Protein AF-A0A2N1UWE7-F1 (afdb_monomer)

Sequence (66 aa):
SAKALIWYRKAAEQGHADAQNNLGSVYELGQGVTANRATATEWYRRAATQGHMIARANLRRLSSQE

Nearest PDB structures (foldseek):
  6ok3-assembly1_B  TM=9.802E-01  e=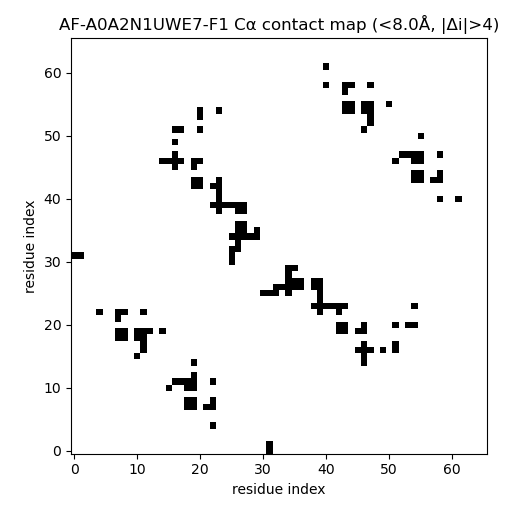1.778E-03  Oxalobacter formigenes OXCC13
  4bwr-assembly1_A  TM=9.405E-01  e=4.825E-03  Escherichia coli CFT073
  6deh-assembly2_B  TM=9.319E-01  e=6.473E-03  Legionella pneumophila subsp. pneumophila str. Philadelphia 1
  8sxq-assembly2_B  TM=9.848E-01  e=1.562E-02  Legionella pneumophila
  5b26-assembly2_C  TM=8.083E-01  e=1.562E-02  Mus musculus

Radius of gyration: 10.86 Å; Cα contacts (8 Å, |Δi|>4): 87; chains: 1; bounding box: 30×21×23 Å

Solvent-accessible surface area (backbone atoms only — not comparable to full-atom values): 3406 Å² total; per-residue (Å²): 111,75,71,58,54,54,52,35,48,57,40,27,75,71,62,38,39,68,30,16,28,51,49,11,51,30,23,56,71,28,66,94,46,77,58,32,62,71,61,11,47,52,28,10,46,58,7,28,77,74,64,34,63,65,21,42,51,50,39,52,59,54,67,72,74,114

Mean predicted aligned error: 2.95 Å

pLDDT: mean 93.53, std 8.22, range [59.19, 98.5]

Secondary structure (DSSP, 8-state):
-HHHHHHHHHHHHTT-HHHHHHHHHHHHHTSSS---HHHHHHHHHHHHHTT-HHHHHHHHHHHTT-

Structure (mmCIF, N/CA/C/O backbone):
data_AF-A0A2N1UWE7-F1
#
_entry.id   AF-A0A2N1UWE7-F1
#
loop_
_atom_site.group_PDB
_atom_site.id
_atom_site.type_symbol
_atom_site.label_atom_id
_atom_site.label_alt_id
_atom_site.label_comp_id
_atom_site.label_asym_id
_atom_site.label_entity_id
_atom_site.label_seq_id
_atom_site.pdbx_PDB_ins_code
_atom_site.Cartn_x
_atom_site.Cartn_y
_atom_site.Cartn_z
_atom_site.occupancy
_atom_site.B_iso_or_equiv
_atom_site.auth_seq_id
_atom_site.auth_comp_id
_atom_site.auth_asym_id
_atom_site.auth_atom_id
_atom_site.pdbx_PDB_model_num
ATOM 1 N N . SER A 1 1 ? -16.883 3.800 2.364 1.00 61.50 1 SER A N 1
ATOM 2 C CA . SER A 1 1 ? -17.753 2.686 2.807 1.00 61.50 1 SER A CA 1
ATOM 3 C C . SER A 1 1 ? -16.939 1.419 2.999 1.00 61.50 1 SER A C 1
ATOM 5 O O . SER A 1 1 ? -16.215 1.053 2.082 1.00 61.50 1 SER A O 1
ATOM 7 N N . ALA A 1 2 ? -17.069 0.727 4.136 1.00 72.75 2 ALA A N 1
ATOM 8 C CA . ALA A 1 2 ? -16.308 -0.492 4.462 1.00 72.75 2 ALA A CA 1
ATOM 9 C C . ALA A 1 2 ? -16.357 -1.590 3.373 1.00 72.75 2 ALA A C 1
ATOM 11 O O . ALA A 1 2 ? -15.404 -2.340 3.194 1.00 72.75 2 ALA A O 1
ATOM 12 N N . LYS A 1 3 ? -17.429 -1.633 2.569 1.00 80.81 3 LYS A N 1
ATOM 13 C CA . LYS A 1 3 ? -17.557 -2.538 1.413 1.00 80.81 3 LYS A CA 1
ATOM 14 C C . LYS A 1 3 ? -16.473 -2.326 0.343 1.00 80.81 3 LYS A C 1
ATOM 16 O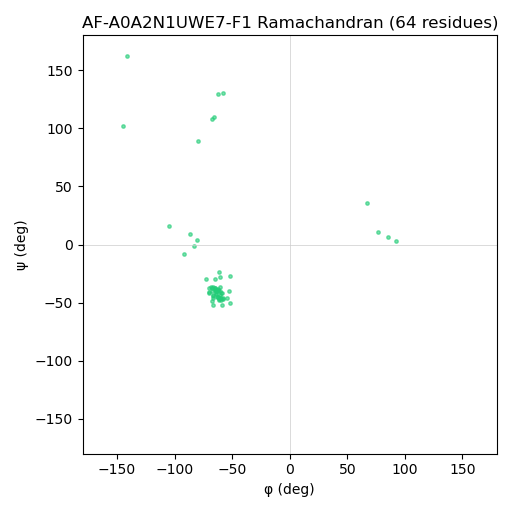 O . LYS A 1 3 ? -16.007 -3.302 -0.229 1.00 80.81 3 LYS A O 1
ATOM 21 N N . ALA A 1 4 ? -16.045 -1.085 0.093 1.00 81.88 4 ALA A N 1
ATOM 22 C CA . ALA A 1 4 ? -14.986 -0.793 -0.882 1.00 81.88 4 ALA A CA 1
ATOM 23 C C . ALA A 1 4 ? -13.623 -1.319 -0.408 1.00 81.88 4 ALA A C 1
ATOM 25 O O . ALA A 1 4 ? -12.859 -1.861 -1.199 1.00 81.88 4 ALA A O 1
ATOM 26 N N . LEU A 1 5 ? -13.364 -1.244 0.902 1.00 87.38 5 LEU A N 1
ATOM 27 C CA . LEU A 1 5 ? -12.139 -1.768 1.498 1.00 87.38 5 LEU A CA 1
ATOM 28 C C . LEU A 1 5 ? -12.019 -3.286 1.322 1.00 87.38 5 LEU A C 1
ATOM 30 O O . LEU A 1 5 ? -10.937 -3.784 1.030 1.00 87.38 5 LEU A O 1
ATOM 34 N N . ILE A 1 6 ? -13.132 -4.014 1.443 1.00 90.81 6 ILE A N 1
ATOM 35 C CA . ILE A 1 6 ? -13.164 -5.465 1.215 1.00 90.81 6 ILE A CA 1
ATOM 36 C C . ILE A 1 6 ? -12.752 -5.794 -0.225 1.00 90.81 6 ILE A C 1
ATOM 38 O O . ILE A 1 6 ? -11.970 -6.717 -0.443 1.00 90.81 6 ILE A O 1
ATOM 42 N N . TRP A 1 7 ? -13.242 -5.038 -1.210 1.00 90.62 7 TRP A N 1
ATOM 43 C CA . TRP A 1 7 ? -12.890 -5.261 -2.614 1.00 90.62 7 TRP A CA 1
ATOM 44 C C . TRP A 1 7 ? -11.445 -4.883 -2.927 1.00 90.62 7 TRP A C 1
ATOM 46 O O . TRP A 1 7 ? -10.758 -5.664 -3.583 1.00 90.62 7 TRP A O 1
ATOM 56 N N . TYR A 1 8 ? -10.950 -3.761 -2.396 1.00 89.31 8 TYR A N 1
ATOM 57 C CA . TYR A 1 8 ? -9.532 -3.419 -2.513 1.00 89.31 8 TYR A CA 1
ATOM 58 C C . TYR A 1 8 ? -8.645 -4.483 -1.882 1.00 89.31 8 TYR A C 1
ATOM 60 O O . TYR A 1 8 ? -7.661 -4.880 -2.496 1.00 89.31 8 TYR A O 1
ATOM 68 N N . ARG A 1 9 ? -9.026 -5.015 -0.716 1.00 94.31 9 ARG A N 1
ATOM 69 C CA . ARG A 1 9 ? -8.310 -6.116 -0.069 1.00 94.31 9 ARG A CA 1
ATOM 70 C C . ARG A 1 9 ? -8.243 -7.356 -0.948 1.00 94.31 9 ARG A C 1
ATOM 72 O O . ARG A 1 9 ? -7.148 -7.828 -1.227 1.00 94.31 9 ARG A O 1
ATOM 79 N N . LYS A 1 10 ? -9.383 -7.818 -1.464 1.00 96.69 10 LYS A N 1
ATOM 80 C CA . LYS A 1 10 ? -9.429 -8.978 -2.367 1.00 96.69 10 LYS A CA 1
ATOM 81 C C . LYS A 1 10 ? -8.584 -8.780 -3.626 1.00 96.69 10 LYS A C 1
ATOM 83 O O . LYS A 1 10 ? -7.916 -9.714 -4.055 1.00 96.69 10 LYS A O 1
ATOM 88 N N . ALA A 1 11 ? -8.620 -7.593 -4.231 1.00 97.19 11 ALA A N 1
ATOM 89 C CA . ALA A 1 11 ? -7.838 -7.292 -5.430 1.00 97.19 11 ALA A CA 1
ATOM 90 C C . ALA A 1 11 ? -6.334 -7.197 -5.125 1.00 97.19 11 ALA A C 1
ATOM 92 O O . ALA A 1 11 ? -5.509 -7.719 -5.870 1.00 97.19 11 ALA A O 1
ATOM 93 N N . ALA A 1 12 ? -5.966 -6.578 -4.004 1.00 97.38 12 ALA A N 1
ATOM 94 C CA . ALA A 1 12 ? -4.578 -6.447 -3.583 1.00 97.38 12 ALA A CA 1
ATOM 95 C C . ALA A 1 12 ? -3.946 -7.793 -3.208 1.00 97.38 12 ALA A C 1
ATOM 97 O O . ALA A 1 12 ? -2.777 -8.032 -3.516 1.00 97.38 12 ALA A O 1
ATOM 98 N N . GLU A 1 13 ? -4.721 -8.676 -2.571 1.00 97.31 13 GLU A N 1
ATOM 99 C CA . GLU A 1 13 ? -4.333 -10.058 -2.267 1.00 97.31 13 GLU A CA 1
ATOM 100 C C . GLU A 1 13 ? -4.131 -10.887 -3.546 1.00 97.31 13 GLU A C 1
ATOM 102 O O . GLU A 1 13 ? -3.262 -11.751 -3.572 1.00 97.31 13 GLU A O 1
ATOM 107 N N . GLN A 1 14 ? -4.843 -10.568 -4.632 1.00 97.81 14 GLN A N 1
ATOM 108 C CA . GLN A 1 14 ? -4.635 -11.153 -5.966 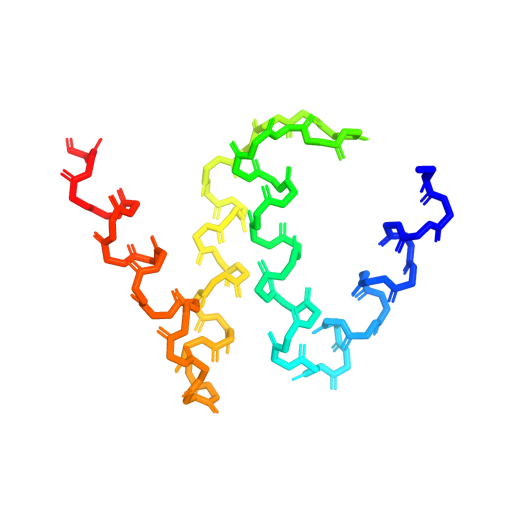1.00 97.81 14 GLN A CA 1
ATOM 109 C C . GLN A 1 14 ? -3.471 -10.524 -6.748 1.00 97.81 14 GLN A C 1
ATOM 111 O O . GLN A 1 14 ? -3.247 -10.867 -7.904 1.00 97.81 14 GLN A O 1
ATOM 116 N N . GLY A 1 15 ? -2.723 -9.601 -6.142 1.00 97.00 15 GLY A N 1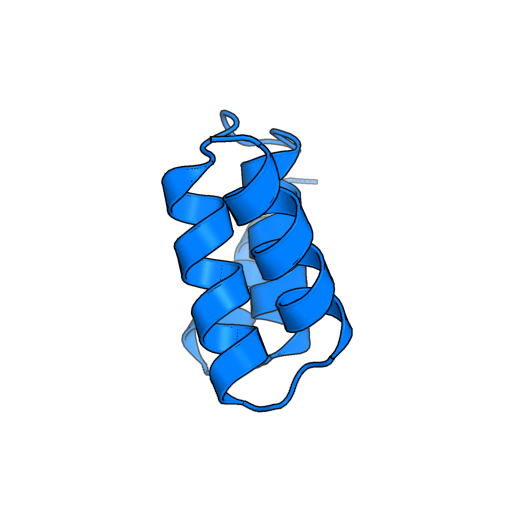
ATOM 117 C CA . GLY A 1 15 ? -1.565 -8.981 -6.779 1.00 97.00 15 GLY A CA 1
ATOM 118 C C . GLY A 1 15 ? -1.861 -7.680 -7.520 1.00 97.00 15 GLY A C 1
ATOM 119 O O . GLY A 1 15 ? -0.940 -7.097 -8.069 1.00 97.00 15 GLY A O 1
ATOM 120 N N . HIS A 1 16 ? -3.088 -7.151 -7.517 1.00 98.19 16 HIS A N 1
ATOM 121 C CA . HIS A 1 16 ? -3.373 -5.914 -8.247 1.00 98.19 16 HIS A CA 1
ATOM 122 C C . HIS A 1 16 ? -2.627 -4.719 -7.633 1.00 98.19 16 HIS A C 1
ATOM 124 O O . HIS A 1 16 ? -2.969 -4.254 -6.541 1.00 98.19 16 HIS A O 1
ATOM 130 N N . ALA A 1 17 ? -1.625 -4.196 -8.342 1.00 98.06 17 ALA A N 1
ATOM 131 C CA . ALA A 1 17 ? -0.706 -3.193 -7.808 1.00 98.06 17 ALA A CA 1
ATOM 132 C C . ALA A 1 17 ? -1.413 -1.895 -7.374 1.00 98.06 17 ALA A C 1
ATOM 134 O O . ALA A 1 17 ? -1.129 -1.383 -6.291 1.00 98.06 17 ALA A O 1
ATOM 135 N N . ASP A 1 18 ? -2.403 -1.415 -8.136 1.00 97.44 18 ASP A N 1
ATOM 136 C CA . ASP A 1 18 ? -3.166 -0.216 -7.745 1.00 97.44 18 ASP A CA 1
ATOM 137 C C . ASP A 1 18 ? -3.979 -0.442 -6.461 1.00 97.44 18 ASP A C 1
ATOM 139 O O . ASP A 1 18 ? -4.072 0.435 -5.604 1.00 97.44 18 ASP A O 1
ATOM 143 N N . ALA A 1 19 ? -4.540 -1.643 -6.278 1.00 97.56 19 ALA A N 1
ATOM 144 C CA . ALA A 1 19 ? -5.300 -1.980 -5.080 1.00 97.56 19 ALA A CA 1
ATOM 145 C C . ALA A 1 19 ? -4.379 -2.103 -3.858 1.00 97.56 19 ALA A C 1
ATOM 147 O O . ALA A 1 19 ? -4.740 -1.663 -2.768 1.00 97.56 19 ALA A O 1
ATOM 148 N N . GLN A 1 20 ? -3.173 -2.646 -4.047 1.00 98.50 20 GLN A N 1
ATOM 149 C CA . GLN A 1 20 ? -2.127 -2.660 -3.026 1.00 98.50 20 GLN A CA 1
ATOM 150 C C . GLN A 1 20 ? -1.699 -1.233 -2.654 1.00 98.50 20 GLN A C 1
ATOM 152 O O . GLN A 1 20 ? -1.643 -0.914 -1.470 1.00 98.50 20 GLN A O 1
ATOM 157 N N . ASN A 1 21 ? -1.485 -0.340 -3.628 1.00 98.06 21 ASN A N 1
ATOM 158 C CA . ASN A 1 21 ? -1.219 1.074 -3.352 1.00 98.06 21 ASN A CA 1
ATOM 159 C C . ASN A 1 21 ? -2.359 1.718 -2.546 1.00 98.06 21 ASN A C 1
ATOM 161 O O . ASN A 1 21 ? -2.108 2.371 -1.535 1.00 98.06 21 ASN A O 1
ATOM 165 N N . ASN A 1 22 ? -3.611 1.485 -2.945 1.00 96.69 22 ASN A N 1
ATOM 166 C CA . ASN A 1 22 ? -4.777 2.049 -2.267 1.00 96.69 22 ASN A CA 1
ATOM 167 C C . ASN A 1 22 ? -4.924 1.526 -0.831 1.00 96.69 22 ASN A C 1
ATOM 169 O O . ASN A 1 22 ? -5.234 2.304 0.070 1.00 96.69 22 ASN A O 1
ATOM 173 N N . LEU A 1 23 ? -4.656 0.240 -0.581 1.00 96.81 23 LEU A N 1
ATOM 174 C CA . LEU A 1 23 ? -4.600 -0.295 0.784 1.00 96.81 23 LEU A CA 1
ATOM 175 C C . LEU A 1 23 ? -3.472 0.322 1.599 1.00 96.81 23 LEU A C 1
ATOM 177 O O . LEU A 1 23 ? -3.685 0.633 2.770 1.00 96.81 23 LEU A O 1
ATOM 181 N N . GLY A 1 24 ? -2.307 0.535 0.984 1.00 97.31 24 GLY A N 1
ATOM 182 C CA . GLY A 1 24 ? -1.211 1.275 1.598 1.00 97.31 24 GLY A CA 1
ATOM 183 C C . GLY A 1 24 ? -1.686 2.631 2.117 1.00 97.31 24 GLY A C 1
ATOM 184 O O . GLY A 1 24 ? -1.524 2.927 3.298 1.00 97.31 24 GLY A O 1
ATOM 185 N N . SER A 1 25 ? -2.382 3.402 1.278 1.00 96.75 25 SER A N 1
ATOM 186 C CA . SER A 1 25 ? -2.918 4.717 1.655 1.00 96.75 25 SER A CA 1
ATOM 187 C C . SER A 1 25 ? -4.018 4.646 2.711 1.00 96.75 25 SER A C 1
ATOM 189 O O . SER A 1 25 ? -4.054 5.485 3.609 1.00 96.75 25 SER A O 1
ATOM 191 N N . VAL A 1 26 ? -4.883 3.630 2.664 1.00 95.81 26 VAL A N 1
ATOM 192 C CA . VAL A 1 26 ? -5.915 3.424 3.691 1.00 95.81 26 VAL A CA 1
ATOM 193 C C . VAL A 1 26 ? -5.292 3.191 5.067 1.00 95.81 26 VAL A C 1
ATOM 195 O O . VAL A 1 26 ? -5.725 3.814 6.037 1.00 95.81 26 VAL A O 1
ATOM 198 N N . TYR A 1 27 ? -4.277 2.328 5.162 1.00 96.25 27 TYR A N 1
ATOM 199 C CA . TYR A 1 27 ? -3.580 2.073 6.424 1.00 96.25 27 TYR A CA 1
ATOM 200 C C . TYR A 1 27 ? -2.678 3.233 6.842 1.00 96.25 27 TYR A C 1
ATOM 202 O O . TYR A 1 27 ? -2.502 3.452 8.033 1.00 96.25 27 TYR A O 1
ATOM 210 N N . GLU A 1 28 ? -2.128 3.998 5.904 1.00 96.25 28 GLU A N 1
ATOM 211 C CA . GLU A 1 28 ? -1.342 5.186 6.231 1.00 96.25 28 GLU A CA 1
ATOM 212 C C . GLU A 1 28 ? -2.213 6.280 6.862 1.00 96.25 28 GLU A C 1
ATOM 214 O O . GLU A 1 28 ? -1.849 6.852 7.886 1.00 96.25 28 GLU A O 1
ATOM 219 N N . LEU A 1 29 ? -3.378 6.545 6.265 1.00 94.69 29 LEU A N 1
ATOM 220 C CA . LEU A 1 29 ? -4.268 7.643 6.649 1.00 94.69 29 LEU A CA 1
ATOM 221 C C . LEU A 1 29 ? -5.333 7.242 7.680 1.00 94.69 29 LEU A C 1
ATOM 223 O O . LEU A 1 29 ? -6.071 8.099 8.159 1.00 94.69 29 LEU A O 1
ATOM 227 N N . GLY A 1 30 ? -5.467 5.951 7.995 1.00 94.56 30 GLY A N 1
ATOM 228 C CA . GLY A 1 30 ? -6.509 5.448 8.894 1.00 94.56 30 GLY A CA 1
ATOM 229 C C . GLY A 1 30 ? -7.930 5.581 8.327 1.00 94.56 30 GLY A C 1
ATOM 230 O O . GLY A 1 30 ? -8.885 5.866 9.051 1.00 94.56 30 GLY A O 1
ATOM 231 N N . GLN A 1 31 ? -8.104 5.408 7.013 1.00 91.12 31 GLN A N 1
ATOM 232 C CA . GLN A 1 31 ? -9.399 5.613 6.353 1.00 91.12 31 GLN A CA 1
ATOM 233 C C . GLN A 1 31 ? -10.337 4.415 6.540 1.00 91.12 31 GLN A C 1
ATOM 235 O O . GLN A 1 31 ? -10.387 3.492 5.728 1.00 91.12 31 GLN A O 1
ATOM 240 N N . GLY 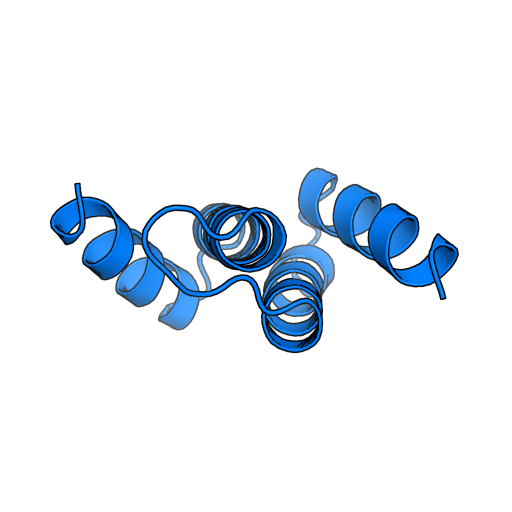A 1 32 ? -11.122 4.441 7.617 1.00 88.06 32 GLY A N 1
ATOM 241 C CA . GLY A 1 32 ? -12.040 3.348 7.958 1.00 88.06 32 GLY A CA 1
ATOM 242 C C . GLY A 1 32 ? -11.347 2.130 8.577 1.00 88.06 32 GLY A C 1
ATOM 243 O O . GLY A 1 32 ? -11.980 1.087 8.731 1.00 88.06 32 GLY A O 1
ATOM 244 N N . VAL A 1 33 ? -10.070 2.274 8.939 1.00 91.50 33 VAL A N 1
ATOM 245 C CA . VAL A 1 33 ? -9.270 1.348 9.751 1.00 91.50 33 VAL A CA 1
ATOM 246 C C . VAL A 1 33 ? -8.383 2.162 10.686 1.00 91.50 33 VAL A C 1
ATOM 248 O O . VAL A 1 33 ? -8.130 3.336 10.434 1.00 91.50 33 VAL A O 1
ATOM 251 N N . THR A 1 34 ? -7.860 1.549 11.742 1.00 94.88 34 THR A N 1
ATOM 252 C CA . THR A 1 34 ? -6.794 2.172 12.532 1.00 94.88 34 THR A CA 1
ATOM 253 C C . THR A 1 34 ? -5.562 2.381 11.654 1.00 94.88 34 THR A C 1
ATOM 255 O O . THR A 1 34 ? -5.115 1.446 10.983 1.00 94.88 34 THR A O 1
ATOM 258 N N . ALA A 1 35 ? -5.014 3.599 11.663 1.00 95.94 35 ALA A N 1
ATOM 259 C CA . ALA A 1 35 ? -3.782 3.895 10.947 1.00 95.94 35 ALA A CA 1
ATOM 260 C C . ALA A 1 35 ? -2.653 2.979 11.444 1.00 95.94 35 ALA A C 1
ATOM 262 O O . ALA A 1 35 ? -2.436 2.823 12.646 1.00 95.94 35 ALA A O 1
ATOM 263 N N . ASN A 1 36 ? -1.945 2.349 10.515 1.00 96.56 36 ASN A N 1
ATOM 264 C CA . ASN A 1 36 ? -0.846 1.446 10.799 1.00 96.56 36 ASN A CA 1
ATOM 265 C C . ASN A 1 36 ? 0.225 1.600 9.720 1.00 96.56 36 ASN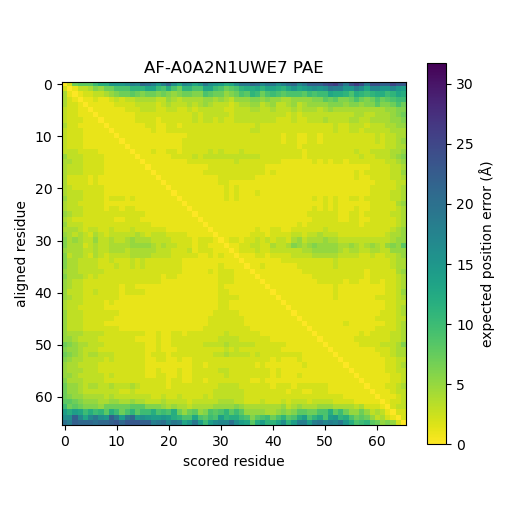 A C 1
ATOM 267 O O . ASN A 1 36 ? 0.125 1.063 8.614 1.00 96.56 36 ASN A O 1
ATOM 271 N N . ARG A 1 37 ? 1.284 2.319 10.086 1.00 95.62 37 ARG A N 1
ATOM 272 C CA . ARG A 1 37 ? 2.386 2.652 9.188 1.00 95.62 37 ARG A CA 1
ATOM 273 C C . ARG A 1 37 ? 3.129 1.417 8.678 1.00 95.62 37 ARG A C 1
ATOM 275 O O . ARG A 1 37 ? 3.446 1.354 7.500 1.00 95.62 37 ARG A O 1
ATOM 282 N N . ALA A 1 38 ? 3.337 0.409 9.526 1.00 96.06 38 A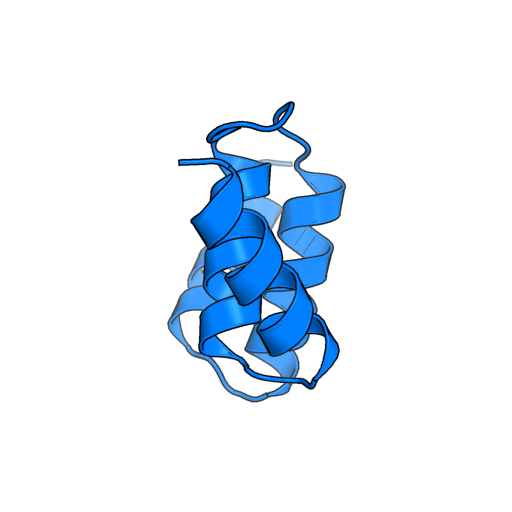LA A N 1
ATOM 283 C CA . ALA A 1 38 ? 3.993 -0.838 9.128 1.00 96.06 38 ALA A CA 1
ATOM 284 C C . ALA A 1 38 ? 3.172 -1.602 8.075 1.00 96.06 38 ALA A C 1
ATOM 286 O O . ALA A 1 38 ? 3.714 -2.092 7.085 1.00 96.06 38 ALA A O 1
ATOM 287 N N . THR A 1 39 ? 1.849 -1.642 8.250 1.00 96.19 39 THR A N 1
ATOM 288 C CA . THR A 1 39 ? 0.936 -2.264 7.282 1.00 96.19 39 THR A CA 1
ATOM 289 C C . THR A 1 39 ? 0.908 -1.480 5.970 1.00 96.19 39 THR A C 1
ATOM 291 O O . THR A 1 39 ? 0.932 -2.081 4.897 1.00 96.19 39 THR A O 1
ATOM 294 N N . ALA A 1 40 ? 0.923 -0.145 6.034 1.00 97.62 40 ALA A N 1
ATOM 295 C CA . ALA A 1 40 ? 1.029 0.703 4.849 1.00 97.62 40 ALA A CA 1
ATOM 296 C C . ALA A 1 40 ? 2.326 0.442 4.064 1.00 97.62 40 ALA A C 1
ATOM 298 O O . ALA A 1 40 ? 2.276 0.218 2.854 1.00 97.62 40 ALA A O 1
ATOM 299 N N . THR A 1 41 ? 3.470 0.397 4.759 1.00 97.62 41 THR A N 1
ATOM 300 C CA . THR A 1 41 ? 4.784 0.072 4.181 1.00 97.62 41 THR A CA 1
ATOM 301 C C . THR A 1 41 ? 4.756 -1.258 3.437 1.00 97.62 41 THR A C 1
ATOM 303 O O . THR A 1 41 ? 5.253 -1.339 2.316 1.00 97.62 41 THR A O 1
ATOM 306 N N . GLU A 1 42 ? 4.167 -2.296 4.032 1.00 97.75 42 GLU A N 1
ATOM 307 C CA . GLU A 1 42 ? 4.101 -3.625 3.421 1.00 97.75 42 GLU A CA 1
ATOM 308 C C . GLU A 1 42 ? 3.284 -3.619 2.121 1.00 97.75 42 GLU A C 1
ATOM 310 O O . GLU A 1 42 ? 3.735 -4.134 1.096 1.00 97.75 42 GLU A O 1
ATOM 315 N N . TRP A 1 43 ? 2.117 -2.973 2.117 1.00 98.31 43 TRP A N 1
ATOM 316 C CA . TRP A 1 43 ? 1.296 -2.870 0.911 1.00 98.31 43 TRP A CA 1
ATOM 317 C C . TRP A 1 43 ? 1.949 -2.025 -0.186 1.00 98.31 43 TRP A C 1
ATOM 319 O O . TRP A 1 43 ? 1.976 -2.443 -1.347 1.00 98.31 43 TRP A O 1
ATOM 329 N N . TYR A 1 44 ? 2.542 -0.880 0.167 1.00 98.25 44 TYR A N 1
ATOM 330 C CA . TYR A 1 44 ? 3.291 -0.067 -0.791 1.00 98.25 44 TYR A CA 1
ATOM 331 C C . TYR A 1 44 ? 4.501 -0.809 -1.355 1.00 98.25 44 TYR A C 1
ATOM 333 O O . TYR A 1 44 ? 4.775 -0.694 -2.549 1.00 98.25 44 TYR A O 1
ATOM 341 N N . ARG A 1 45 ? 5.206 -1.601 -0.539 1.00 98.44 45 ARG A N 1
ATOM 342 C CA . ARG A 1 45 ? 6.330 -2.425 -0.996 1.00 98.44 45 ARG A CA 1
ATOM 343 C C . ARG A 1 45 ? 5.884 -3.438 -2.042 1.00 98.44 45 ARG A C 1
ATOM 345 O O . ARG A 1 45 ? 6.509 -3.502 -3.094 1.00 98.44 45 ARG A O 1
ATOM 352 N N . ARG A 1 46 ? 4.789 -4.165 -1.805 1.00 98.31 46 ARG A N 1
ATOM 353 C CA . ARG A 1 46 ? 4.245 -5.130 -2.779 1.00 98.31 46 ARG A CA 1
ATOM 354 C C . ARG A 1 46 ? 3.912 -4.470 -4.115 1.00 98.31 46 ARG A C 1
ATOM 356 O O . ARG A 1 46 ? 4.329 -4.968 -5.156 1.00 98.31 46 ARG A O 1
ATOM 363 N N . ALA A 1 47 ? 3.243 -3.317 -4.088 1.00 98.50 47 ALA A N 1
ATOM 364 C CA . ALA A 1 47 ? 2.931 -2.567 -5.303 1.00 98.50 47 ALA A CA 1
ATOM 365 C C . ALA A 1 47 ? 4.208 -2.062 -6.003 1.00 98.50 47 ALA A C 1
ATOM 367 O O . ALA A 1 47 ? 4.342 -2.167 -7.222 1.00 98.50 47 ALA A O 1
ATOM 368 N N . ALA A 1 48 ? 5.179 -1.554 -5.239 1.00 98.25 48 ALA A N 1
ATOM 369 C CA . ALA A 1 48 ? 6.447 -1.061 -5.768 1.00 98.25 48 ALA A CA 1
ATOM 370 C C . ALA A 1 48 ? 7.297 -2.171 -6.413 1.00 98.25 48 ALA A C 1
ATOM 372 O O . ALA A 1 48 ? 7.914 -1.922 -7.448 1.00 98.25 48 ALA A O 1
ATOM 373 N N . THR A 1 49 ? 7.301 -3.390 -5.858 1.00 98.31 49 THR A N 1
ATOM 374 C CA . THR A 1 49 ? 7.966 -4.566 -6.453 1.00 98.31 49 THR A CA 1
ATOM 375 C C . THR A 1 49 ? 7.391 -4.915 -7.826 1.00 98.31 49 THR A C 1
ATOM 377 O O . THR A 1 49 ? 8.113 -5.409 -8.685 1.00 98.31 49 THR A O 1
ATOM 380 N N . GLN A 1 50 ? 6.122 -4.588 -8.069 1.00 98.00 50 GLN A N 1
ATOM 381 C CA . GLN A 1 50 ? 5.457 -4.755 -9.364 1.00 98.00 50 GLN A CA 1
ATOM 382 C C . GLN A 1 50 ? 5.648 -3.556 -10.310 1.00 98.00 50 GLN A C 1
ATOM 384 O O . GLN A 1 50 ? 5.006 -3.475 -11.352 1.00 98.00 50 GLN A O 1
ATOM 389 N N . GLY A 1 51 ? 6.511 -2.599 -9.957 1.00 97.44 51 GLY A N 1
ATOM 390 C CA . GLY A 1 51 ? 6.802 -1.423 -10.778 1.00 97.44 51 GLY A CA 1
ATOM 391 C C . GLY A 1 51 ? 5.833 -0.251 -10.593 1.00 97.44 51 GLY A C 1
ATOM 392 O O . GLY A 1 51 ? 5.964 0.754 -11.292 1.00 97.44 51 GLY A O 1
ATOM 393 N N . HIS A 1 52 ? 4.898 -0.314 -9.638 1.00 98.31 52 HIS A N 1
ATOM 394 C CA . HIS A 1 52 ? 3.944 0.771 -9.414 1.00 98.31 52 HIS A CA 1
ATOM 395 C C . HIS A 1 52 ? 4.643 2.029 -8.874 1.00 98.31 52 HIS A C 1
ATOM 397 O O . HIS A 1 52 ? 5.055 2.109 -7.711 1.00 98.31 52 HIS A O 1
ATOM 403 N N . MET A 1 53 ? 4.753 3.054 -9.720 1.00 97.94 53 MET A N 1
ATOM 404 C CA . MET A 1 53 ? 5.568 4.240 -9.442 1.00 97.94 53 MET A CA 1
ATOM 405 C C . MET A 1 53 ? 5.084 5.053 -8.237 1.00 97.94 53 MET A C 1
ATOM 407 O O . MET A 1 53 ? 5.911 5.505 -7.445 1.00 97.94 53 MET A O 1
ATOM 411 N N . ILE A 1 54 ? 3.765 5.212 -8.068 1.00 97.88 54 ILE A N 1
ATOM 412 C CA . ILE A 1 54 ? 3.209 6.008 -6.959 1.00 97.88 54 ILE A CA 1
ATOM 413 C C . ILE A 1 54 ? 3.479 5.309 -5.622 1.00 97.88 54 ILE A C 1
ATOM 415 O O . ILE A 1 54 ? 4.043 5.923 -4.728 1.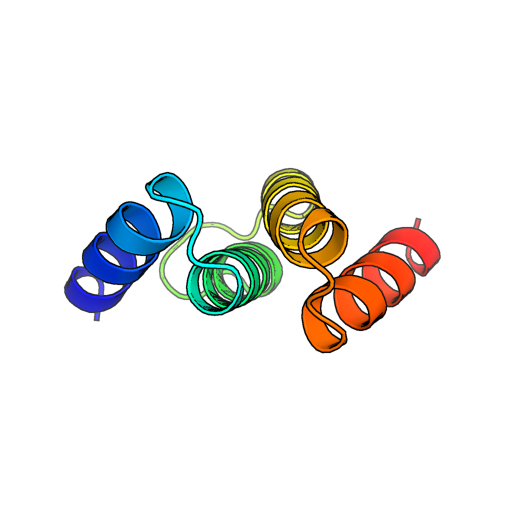00 97.88 54 ILE A O 1
ATOM 419 N N . ALA A 1 55 ? 3.191 4.010 -5.505 1.00 97.81 55 ALA A N 1
ATOM 420 C CA . ALA A 1 55 ? 3.571 3.202 -4.350 1.00 97.81 55 ALA A CA 1
ATOM 421 C C . ALA A 1 55 ? 5.066 3.294 -4.014 1.00 97.81 55 ALA A C 1
ATOM 423 O O . ALA A 1 55 ? 5.418 3.423 -2.846 1.00 97.81 55 ALA A O 1
ATOM 424 N N . ARG A 1 56 ? 5.958 3.304 -5.016 1.00 97.88 56 ARG A N 1
ATOM 425 C CA . ARG A 1 56 ? 7.399 3.494 -4.785 1.00 97.88 56 ARG A CA 1
ATOM 426 C C . ARG A 1 56 ? 7.722 4.883 -4.220 1.00 97.88 56 ARG A C 1
ATOM 428 O O . ARG A 1 56 ? 8.573 4.999 -3.340 1.00 97.88 56 ARG A O 1
ATOM 435 N N . ALA A 1 57 ? 7.048 5.928 -4.701 1.00 97.62 57 ALA A N 1
ATOM 436 C CA . ALA A 1 57 ? 7.178 7.281 -4.161 1.00 97.62 57 ALA A CA 1
ATOM 437 C C . ALA A 1 57 ? 6.619 7.384 -2.730 1.00 97.62 57 ALA A C 1
ATOM 439 O O . ALA A 1 57 ? 7.287 7.931 -1.853 1.00 97.62 57 ALA A O 1
ATOM 440 N N . ASN A 1 58 ? 5.448 6.793 -2.477 1.00 96.69 58 ASN A N 1
ATOM 441 C CA . ASN A 1 58 ? 4.828 6.715 -1.156 1.00 96.69 58 ASN A CA 1
ATOM 442 C C . ASN A 1 58 ? 5.722 5.972 -0.165 1.00 96.69 58 ASN A C 1
ATOM 444 O O . ASN A 1 58 ? 5.966 6.481 0.921 1.00 96.69 58 ASN A O 1
ATOM 448 N N . LEU A 1 59 ? 6.282 4.827 -0.562 1.00 96.12 59 LEU A N 1
ATOM 449 C CA . LEU A 1 59 ? 7.212 4.057 0.256 1.00 96.12 59 LEU A CA 1
ATOM 450 C C . LEU A 1 59 ? 8.454 4.875 0.624 1.00 96.12 59 LEU A C 1
ATOM 452 O O . LEU A 1 59 ? 8.828 4.897 1.790 1.00 96.12 59 LEU A O 1
ATOM 456 N N . ARG A 1 60 ? 9.055 5.585 -0.343 1.00 96.00 60 ARG A N 1
ATOM 457 C CA . ARG A 1 60 ? 10.221 6.447 -0.093 1.00 96.00 60 ARG A CA 1
ATOM 458 C C . ARG A 1 60 ? 9.891 7.578 0.884 1.00 96.00 60 ARG A C 1
ATOM 460 O O . ARG A 1 60 ? 10.669 7.821 1.802 1.00 96.00 60 ARG A O 1
ATOM 467 N N . ARG A 1 61 ? 8.746 8.245 0.696 1.00 95.44 61 ARG A N 1
ATOM 468 C CA . ARG A 1 61 ? 8.260 9.303 1.598 1.00 95.44 61 ARG A CA 1
ATOM 469 C C . ARG A 1 61 ? 8.000 8.764 3.003 1.00 95.44 61 ARG A C 1
ATOM 471 O O . ARG A 1 61 ? 8.293 9.441 3.980 1.00 95.44 61 ARG A O 1
ATOM 478 N N . LEU A 1 62 ? 7.448 7.559 3.104 1.00 92.44 62 LEU A N 1
ATOM 479 C CA . LEU A 1 62 ? 7.184 6.917 4.381 1.00 92.44 62 LEU A CA 1
ATOM 480 C C . LEU A 1 62 ? 8.519 6.602 5.071 1.00 92.44 62 LEU A C 1
ATOM 482 O O . LEU A 1 62 ? 8.744 7.073 6.180 1.00 92.44 62 LEU A O 1
ATOM 486 N N . SER A 1 63 ? 9.457 5.930 4.400 1.00 87.38 63 SER A N 1
ATOM 487 C CA . SER A 1 63 ? 10.771 5.587 4.969 1.00 87.38 63 SER A CA 1
ATOM 488 C C . SER A 1 63 ? 11.633 6.791 5.359 1.00 87.38 63 SER A C 1
ATOM 490 O O . SER A 1 63 ? 12.501 6.655 6.204 1.00 87.38 63 SER A O 1
ATOM 492 N N . SER A 1 64 ? 11.415 7.971 4.770 1.00 84.81 64 SER A N 1
ATOM 493 C CA . SER A 1 64 ? 12.158 9.189 5.133 1.00 84.81 64 SER A CA 1
ATOM 494 C C . SER A 1 64 ? 11.606 9.920 6.363 1.00 84.81 64 SER A C 1
ATOM 496 O O . SER A 1 64 ? 12.113 10.979 6.710 1.00 84.81 64 SER A O 1
ATOM 498 N N . GLN A 1 65 ? 10.520 9.425 6.957 1.00 69.06 65 GLN A N 1
ATOM 499 C CA . GLN A 1 65 ? 9.905 9.973 8.174 1.00 69.06 65 GLN A CA 1
ATOM 500 C C . GLN A 1 65 ? 10.196 9.104 9.415 1.00 69.06 65 GL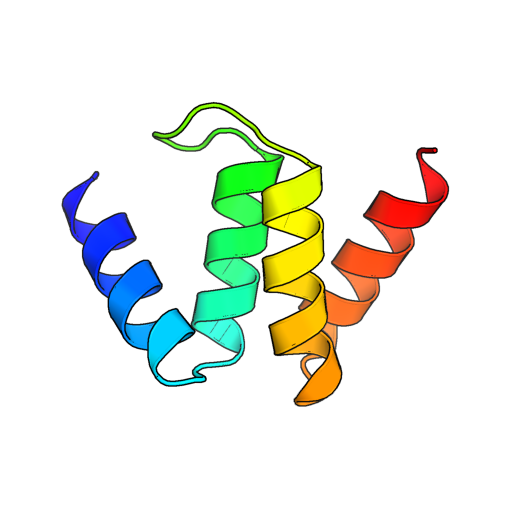N A C 1
ATOM 502 O O . GLN A 1 65 ? 9.473 9.205 10.404 1.00 69.06 65 GLN A O 1
ATOM 507 N N . GLU A 1 66 ? 11.188 8.215 9.328 1.00 59.19 66 GLU A N 1
ATOM 508 C CA . GLU A 1 66 ? 11.774 7.479 10.464 1.00 59.19 66 GLU A CA 1
ATOM 509 C C . GLU A 1 66 ? 12.989 8.238 10.991 1.00 59.19 66 GLU A C 1
ATOM 511 O O . GLU A 1 66 ? 13.133 8.295 12.231 1.00 59.19 66 GLU A O 1
#

Foldseek 3Di:
DVVVLVVLVVCLVVLNLVSLQVQLVCLCVVPVHPNDLVSSLVSLVSSVVVVNPVSVVVNVVSVVVD